Protein AF-A0A4Q5LKM4-F1 (afdb_monomer_lite)

Foldseek 3Di:
DDDDDDDDPDPVSVVVVVVVCVVVVHDDDDDDPDVVVVVVVVVVVVPPDDQDADPVCRCVSVVND

Secondary structure (DSSP, 8-state):
--------SSHHHHHHHHHHHHHTT------PPPHHHHHHHHHHHHH-------TT-HHHHTT--

Sequence (65 aa):
MTTLIMHPQNKEQLTALKAVAKALKVSVETSPYDPEFVAIVKKASKSGNYTEVDPKDVWGSLNLK

InterPro domains:
  IPR020271 Uncharacterised protein family, MJ1172 [PF10884] (1-59)

Organism: NCBI:txid2492395

Structure (mmCIF, N/CA/C/O backbone):
data_AF-A0A4Q5LKM4-F1
#
_entry.id   AF-A0A4Q5LKM4-F1
#
loop_
_atom_site.group_PDB
_atom_site.id
_atom_site.type_symbol
_atom_site.label_atom_id
_atom_site.label_alt_id
_atom_site.label_comp_id
_atom_site.label_asym_id
_atom_site.label_entity_id
_atom_site.label_seq_id
_atom_site.pdbx_PDB_ins_code
_atom_site.Cartn_x
_atom_site.Cartn_y
_atom_site.Cartn_z
_atom_site.occupancy
_atom_site.B_iso_or_equiv
_atom_site.auth_seq_id
_atom_site.auth_comp_id
_atom_site.auth_asym_id
_atom_site.auth_atom_id
_atom_site.pdbx_PDB_model_num
ATOM 1 N N . MET A 1 1 ? -20.626 -9.580 -13.592 1.00 67.12 1 MET A N 1
ATOM 2 C CA . MET A 1 1 ? -20.500 -9.051 -12.216 1.00 67.12 1 MET A CA 1
ATOM 3 C C . MET A 1 1 ? -19.328 -8.090 -12.208 1.00 67.12 1 MET A C 1
ATOM 5 O O . MET A 1 1 ? -18.345 -8.382 -12.877 1.00 67.12 1 MET A O 1
ATOM 9 N N . THR A 1 2 ? -19.452 -6.951 -11.534 1.00 80.81 2 THR A N 1
ATOM 10 C CA . THR A 1 2 ? -18.451 -5.874 -11.568 1.00 80.81 2 THR A CA 1
ATOM 11 C C . THR A 1 2 ? -17.774 -5.773 -10.208 1.00 80.81 2 THR A C 1
ATOM 13 O O . THR A 1 2 ? -18.460 -5.788 -9.188 1.00 80.81 2 THR A O 1
ATOM 16 N N . THR A 1 3 ? -16.447 -5.664 -10.193 1.00 84.62 3 THR A N 1
ATOM 17 C CA . THR A 1 3 ? -15.658 -5.501 -8.965 1.00 84.62 3 THR A CA 1
ATOM 18 C C . THR A 1 3 ? -15.374 -4.024 -8.731 1.00 84.62 3 THR A C 1
ATOM 20 O O . THR A 1 3 ? -14.839 -3.348 -9.607 1.00 84.62 3 THR A O 1
ATOM 23 N N . LEU A 1 4 ? -15.714 -3.523 -7.543 1.00 84.12 4 LEU A N 1
ATOM 24 C CA . LEU A 1 4 ? -15.356 -2.176 -7.102 1.00 84.12 4 LEU A CA 1
ATOM 25 C C . LEU A 1 4 ? -14.090 -2.248 -6.239 1.00 84.12 4 LEU A C 1
ATOM 27 O O . LEU A 1 4 ? -14.105 -2.873 -5.182 1.00 84.12 4 LEU A O 1
ATOM 31 N N . ILE A 1 5 ? -13.010 -1.596 -6.676 1.00 87.19 5 ILE A N 1
ATOM 32 C CA . ILE A 1 5 ? -11.739 -1.518 -5.938 1.00 87.19 5 ILE A CA 1
ATOM 33 C C . ILE A 1 5 ? -11.601 -0.113 -5.345 1.00 87.19 5 ILE A C 1
ATOM 35 O O . ILE A 1 5 ? -11.680 0.880 -6.066 1.00 87.19 5 ILE A O 1
ATOM 39 N N . MET A 1 6 ? -11.392 -0.027 -4.030 1.00 87.06 6 MET A N 1
ATOM 40 C CA . MET A 1 6 ? -11.287 1.236 -3.292 1.00 87.06 6 MET A CA 1
ATOM 41 C C . MET A 1 6 ? -9.890 1.376 -2.680 1.00 87.06 6 MET A C 1
ATOM 43 O O . MET A 1 6 ? -9.420 0.463 -2.005 1.00 87.06 6 MET A O 1
ATOM 47 N N . HIS A 1 7 ? -9.246 2.528 -2.879 1.00 88.44 7 HIS A N 1
ATOM 48 C CA . HIS A 1 7 ? -7.887 2.814 -2.403 1.00 88.44 7 HIS A CA 1
ATOM 49 C C . HIS A 1 7 ? -7.915 3.913 -1.323 1.00 88.44 7 HIS A C 1
ATOM 51 O O . HIS A 1 7 ? -7.738 5.088 -1.651 1.00 88.44 7 HIS A O 1
ATOM 57 N N . PRO A 1 8 ? -8.177 3.584 -0.043 1.00 89.69 8 PRO A N 1
ATOM 58 C CA . PRO A 1 8 ? -8.189 4.583 1.023 1.00 89.69 8 PRO A CA 1
ATOM 59 C C . PRO A 1 8 ? -6.799 5.210 1.201 1.00 89.69 8 PRO A C 1
ATOM 61 O O . PRO A 1 8 ? -5.798 4.502 1.295 1.00 89.69 8 PRO A O 1
ATOM 64 N N . GLN A 1 9 ? -6.737 6.539 1.289 1.00 92.06 9 GLN A N 1
ATOM 65 C CA . GLN A 1 9 ? -5.477 7.286 1.417 1.00 92.06 9 GLN A CA 1
ATOM 66 C C . GLN A 1 9 ? -4.984 7.395 2.866 1.00 92.06 9 GLN A C 1
ATOM 68 O O . GLN A 1 9 ? -3.827 7.733 3.108 1.00 92.06 9 GLN A O 1
ATOM 73 N N . ASN A 1 10 ? -5.853 7.135 3.846 1.00 92.88 10 ASN A N 1
ATOM 74 C CA . ASN A 1 10 ? -5.525 7.233 5.265 1.00 92.88 10 ASN A CA 1
ATOM 75 C C . ASN A 1 10 ? -6.307 6.214 6.114 1.00 92.88 10 ASN A C 1
ATOM 77 O O . ASN A 1 10 ? -7.211 5.517 5.642 1.00 92.88 10 ASN A O 1
ATOM 81 N N . LYS A 1 11 ? -5.936 6.120 7.397 1.00 90.75 11 LYS A N 1
ATOM 82 C CA . LYS A 1 11 ? -6.527 5.167 8.350 1.00 90.75 11 LYS A CA 1
ATOM 83 C C . LYS A 1 11 ? -8.008 5.442 8.631 1.00 90.75 11 LYS A C 1
ATOM 85 O O . LYS A 1 11 ? -8.761 4.493 8.848 1.00 90.75 11 LYS A O 1
ATOM 90 N N . GLU A 1 12 ? -8.433 6.703 8.612 1.00 94.12 12 GLU A N 1
ATOM 91 C CA . GLU A 1 12 ? -9.830 7.086 8.847 1.00 94.12 12 GLU A CA 1
ATOM 92 C C . GLU A 1 12 ? -10.739 6.593 7.716 1.00 94.12 12 GLU A C 1
ATOM 94 O O . GLU A 1 12 ? -11.734 5.917 7.976 1.00 94.12 12 GLU A O 1
ATOM 99 N N . GLN A 1 13 ? -10.343 6.811 6.458 1.00 94.06 13 GLN A N 1
ATOM 100 C CA . GLN A 1 13 ? -11.059 6.302 5.285 1.00 94.06 13 GLN A CA 1
ATOM 101 C C . GLN A 1 13 ? -11.138 4.772 5.289 1.00 94.06 13 GLN A C 1
ATOM 103 O O . GLN A 1 13 ? -12.207 4.209 5.053 1.00 94.06 13 GLN A O 1
ATOM 108 N N . LEU A 1 14 ? -10.036 4.082 5.611 1.00 91.69 14 LEU A N 1
ATOM 109 C CA . LEU A 1 14 ? -10.033 2.619 5.723 1.00 91.69 14 LEU A CA 1
ATOM 110 C C . LEU A 1 14 ? -11.032 2.133 6.785 1.00 91.69 14 LEU A C 1
ATOM 112 O O . LEU A 1 14 ? -11.720 1.132 6.585 1.00 91.69 14 LEU A O 1
ATOM 116 N N . THR A 1 15 ? -11.117 2.843 7.908 1.00 93.12 15 THR A N 1
ATOM 117 C CA . THR A 1 15 ? -12.028 2.505 9.009 1.00 93.12 15 THR A CA 1
ATOM 118 C C . THR A 1 15 ? -13.486 2.695 8.594 1.00 93.12 15 THR A C 1
ATOM 120 O O . THR A 1 15 ? -14.306 1.803 8.821 1.00 93.12 15 THR A O 1
ATOM 123 N N . ALA A 1 16 ? -13.798 3.798 7.909 1.00 94.38 16 ALA A N 1
ATOM 124 C CA . ALA A 1 16 ? -15.129 4.060 7.367 1.00 94.38 16 ALA A CA 1
ATOM 125 C C . ALA A 1 16 ? -15.553 2.992 6.340 1.00 94.38 16 ALA A C 1
ATOM 127 O O . ALA A 1 16 ? -16.652 2.444 6.435 1.00 94.38 16 ALA A O 1
ATOM 128 N N . LEU A 1 17 ? -14.664 2.621 5.412 1.00 92.31 17 LEU A N 1
ATOM 129 C CA . LEU A 1 17 ? -14.939 1.582 4.412 1.00 92.31 17 LEU A CA 1
ATOM 130 C C . LEU A 1 17 ? -15.201 0.213 5.049 1.00 92.31 17 LEU A C 1
ATOM 132 O O . LEU A 1 17 ? -16.138 -0.480 4.652 1.00 92.31 17 LEU A O 1
ATOM 136 N N . LYS A 1 18 ? -14.427 -0.163 6.074 1.00 90.12 18 LYS A N 1
ATOM 137 C CA . LYS A 1 18 ? -14.658 -1.405 6.829 1.00 90.12 18 LYS A CA 1
ATOM 138 C C . LYS A 1 18 ? -16.019 -1.408 7.527 1.00 90.12 18 LYS A C 1
ATOM 140 O O . LYS A 1 18 ? -16.681 -2.445 7.548 1.00 90.12 18 LYS A O 1
ATOM 145 N N . ALA A 1 19 ? -16.452 -0.272 8.075 1.00 93.94 19 ALA A N 1
ATOM 146 C CA . ALA A 1 19 ? -17.759 -0.149 8.718 1.00 93.94 19 ALA A CA 1
ATOM 147 C C . ALA A 1 19 ? -18.909 -0.324 7.711 1.00 93.94 19 ALA A C 1
ATOM 149 O O . ALA A 1 19 ? -19.837 -1.092 7.973 1.00 93.94 19 ALA A O 1
ATOM 150 N N . VAL A 1 20 ? -18.812 0.312 6.538 1.00 93.75 20 VAL A N 1
ATOM 151 C CA . VAL A 1 20 ? -19.796 0.163 5.452 1.00 93.75 20 VAL A CA 1
ATOM 152 C C . VAL A 1 20 ? -19.837 -1.281 4.948 1.00 93.75 20 VAL A C 1
ATOM 154 O O . VAL A 1 20 ? -20.912 -1.873 4.878 1.00 93.75 20 VAL A O 1
ATOM 157 N N . ALA A 1 21 ? -18.683 -1.891 4.670 1.00 92.44 21 ALA A N 1
ATOM 158 C CA . ALA A 1 21 ? -18.618 -3.279 4.213 1.00 92.44 21 ALA A CA 1
ATOM 159 C C . ALA A 1 21 ? -19.219 -4.258 5.237 1.00 92.44 21 ALA A C 1
ATOM 161 O O . ALA A 1 21 ? -19.982 -5.150 4.865 1.00 92.44 21 ALA A O 1
ATOM 162 N N . LYS A 1 22 ? -18.962 -4.042 6.536 1.00 91.81 22 LYS A N 1
ATOM 163 C CA . LYS A 1 22 ? -19.564 -4.825 7.624 1.00 91.81 22 LYS A CA 1
ATOM 164 C C . LYS A 1 22 ? -21.087 -4.675 7.666 1.00 91.81 22 LYS A C 1
ATOM 166 O O . LYS A 1 22 ? -21.780 -5.679 7.820 1.00 91.81 22 LYS A O 1
ATOM 171 N N . ALA A 1 23 ? -21.609 -3.456 7.511 1.00 95.69 23 ALA A N 1
ATOM 172 C CA . ALA A 1 23 ? -23.052 -3.205 7.473 1.00 95.69 23 ALA A CA 1
ATOM 173 C C . ALA A 1 23 ? -23.728 -3.916 6.287 1.00 95.69 23 ALA A C 1
ATOM 175 O O . ALA A 1 23 ? -24.824 -4.454 6.427 1.00 95.69 23 ALA A O 1
ATOM 176 N N . LEU A 1 24 ? -23.036 -3.984 5.148 1.00 94.00 24 LEU A N 1
ATOM 177 C CA . LEU A 1 24 ? -23.497 -4.660 3.933 1.00 94.00 24 LEU A CA 1
ATOM 178 C C . LEU A 1 24 ? -23.215 -6.173 3.917 1.00 94.00 24 LEU A C 1
ATOM 180 O O . LEU A 1 24 ? -23.544 -6.837 2.938 1.00 94.00 24 LEU A O 1
ATOM 184 N N . LYS A 1 25 ? -22.614 -6.726 4.981 1.00 91.88 25 LYS A N 1
ATOM 185 C CA . LYS A 1 25 ? -22.176 -8.133 5.072 1.00 91.88 25 LYS A CA 1
ATOM 186 C C . LYS A 1 25 ? -21.255 -8.563 3.919 1.00 91.88 25 LYS A C 1
ATOM 188 O O . LYS A 1 25 ? -21.272 -9.718 3.499 1.00 91.88 25 LYS A O 1
ATOM 193 N N . VAL A 1 26 ? -20.442 -7.639 3.414 1.00 90.19 26 VAL A N 1
ATOM 194 C CA . VAL A 1 26 ? -19.440 -7.900 2.375 1.00 90.19 26 VAL A CA 1
ATOM 195 C C . VAL A 1 26 ? -18.142 -8.364 3.036 1.00 90.19 26 VAL A C 1
ATOM 197 O O . VAL A 1 26 ? -17.696 -7.768 4.018 1.00 90.19 26 VAL A O 1
ATOM 200 N N . SER A 1 27 ? -17.527 -9.422 2.500 1.00 83.94 27 SER A N 1
ATOM 201 C CA . SER A 1 27 ? -16.212 -9.878 2.961 1.00 83.94 27 SER A CA 1
ATOM 202 C C . SER A 1 27 ? -15.141 -8.856 2.583 1.00 83.94 27 SER A C 1
ATOM 204 O O . SER A 1 27 ? -15.093 -8.400 1.441 1.00 83.94 27 SER A O 1
ATOM 206 N N . VAL A 1 28 ? -14.288 -8.490 3.540 1.00 83.50 28 VAL A N 1
ATOM 207 C CA . VAL A 1 28 ? -13.172 -7.563 3.319 1.00 83.50 28 VAL A CA 1
ATOM 208 C C . VAL A 1 28 ? -11.873 -8.321 3.502 1.00 83.50 28 VAL A C 1
ATOM 210 O O . VAL A 1 28 ? -11.565 -8.776 4.602 1.00 83.50 28 VAL A O 1
ATOM 213 N N . GLU A 1 29 ? -11.082 -8.390 2.441 1.00 80.44 29 GLU A N 1
ATOM 214 C CA . GLU A 1 29 ? -9.729 -8.923 2.504 1.00 80.44 29 GLU A CA 1
ATOM 215 C C . GLU A 1 29 ? -8.754 -7.782 2.792 1.00 80.44 29 GLU A C 1
ATOM 217 O O . GLU A 1 29 ? -8.647 -6.814 2.040 1.00 80.44 29 GLU A O 1
ATOM 222 N N . THR A 1 30 ? -8.042 -7.876 3.915 1.00 74.69 30 THR A N 1
ATOM 223 C CA . THR A 1 30 ? -6.904 -7.001 4.201 1.00 74.69 30 THR A CA 1
ATOM 224 C C . THR A 1 30 ? -5.671 -7.859 4.381 1.00 74.69 30 THR A C 1
ATOM 226 O O . THR A 1 30 ? -5.490 -8.449 5.444 1.00 74.69 30 THR A O 1
ATOM 229 N N . SER A 1 31 ? -4.832 -7.915 3.351 1.00 73.25 31 SER A N 1
ATOM 230 C CA . SER A 1 31 ? -3.534 -8.576 3.418 1.00 73.25 31 SER A CA 1
ATOM 231 C C . SER A 1 31 ? -2.444 -7.514 3.292 1.00 73.25 31 SER A C 1
ATOM 233 O O . SER A 1 31 ? -2.403 -6.820 2.270 1.00 73.25 31 SER A O 1
ATOM 235 N N . PRO A 1 32 ? -1.600 -7.298 4.318 1.00 77.44 32 PRO A N 1
ATOM 236 C CA . PRO A 1 32 ? -0.384 -6.532 4.104 1.00 77.44 32 PRO A CA 1
ATOM 237 C C . PRO A 1 32 ? 0.484 -7.280 3.086 1.00 77.44 32 PRO A C 1
ATOM 239 O O . PRO A 1 32 ? 0.559 -8.506 3.114 1.00 77.44 32 PRO A O 1
ATOM 242 N N . TYR A 1 33 ? 1.149 -6.549 2.191 1.00 84.44 33 TYR A N 1
ATOM 243 C CA . TYR A 1 33 ? 2.187 -7.162 1.366 1.00 84.44 33 TYR A CA 1
ATOM 244 C C . TYR A 1 33 ? 3.257 -7.768 2.268 1.00 84.44 33 TYR A C 1
ATOM 246 O O . TYR A 1 33 ? 3.595 -7.193 3.308 1.00 84.44 33 TYR A O 1
ATOM 254 N N . ASP A 1 34 ? 3.795 -8.906 1.843 1.00 90.2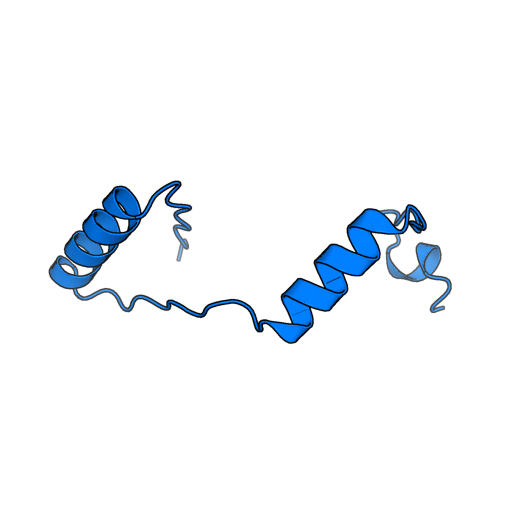5 34 ASP A N 1
ATOM 255 C CA . ASP A 1 34 ? 4.900 -9.547 2.532 1.00 90.25 34 ASP A CA 1
ATOM 256 C C . ASP A 1 34 ? 6.063 -8.544 2.721 1.00 90.25 34 ASP A C 1
ATOM 258 O O . ASP A 1 34 ? 6.454 -7.851 1.770 1.00 90.25 34 ASP A O 1
ATOM 262 N N . PRO A 1 35 ? 6.588 -8.384 3.948 1.00 91.50 35 PRO A N 1
ATOM 263 C CA . PRO A 1 35 ? 7.602 -7.377 4.224 1.00 91.50 35 PRO A CA 1
ATOM 264 C C . PRO A 1 35 ? 8.918 -7.634 3.480 1.00 91.50 35 PRO A C 1
ATOM 266 O O . PRO A 1 35 ? 9.586 -6.659 3.116 1.00 91.50 35 PRO A O 1
ATOM 269 N N . GLU A 1 36 ? 9.286 -8.892 3.212 1.00 92.81 36 GLU A N 1
ATOM 270 C CA . GLU A 1 36 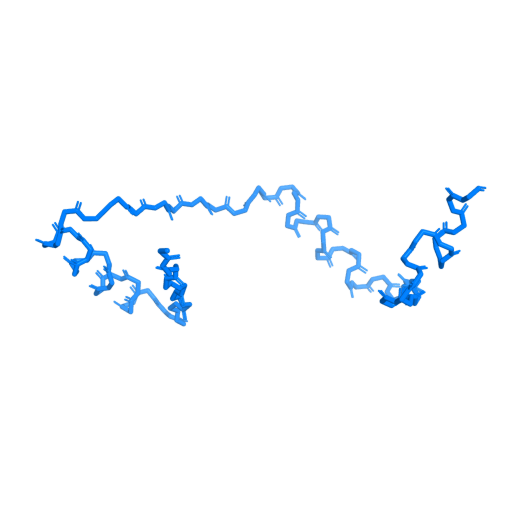? 10.483 -9.218 2.429 1.00 92.81 36 GLU A CA 1
ATOM 271 C C . GLU A 1 36 ? 10.289 -8.825 0.964 1.00 92.81 36 GLU A C 1
ATOM 273 O O . GLU A 1 36 ? 11.151 -8.160 0.381 1.00 92.81 36 GLU A O 1
ATOM 278 N N . PHE A 1 37 ? 9.116 -9.112 0.396 1.00 91.62 37 PHE A N 1
ATOM 279 C CA . PHE A 1 37 ? 8.736 -8.647 -0.938 1.00 91.62 37 PHE A CA 1
ATOM 280 C C . PHE A 1 37 ? 8.829 -7.118 -1.050 1.00 91.62 37 PHE A C 1
ATOM 282 O O . PHE A 1 37 ? 9.468 -6.589 -1.965 1.00 91.62 37 PHE A O 1
ATOM 289 N N . VAL A 1 38 ? 8.263 -6.383 -0.086 1.00 92.75 38 VAL A N 1
ATOM 290 C CA . VAL A 1 38 ? 8.327 -4.911 -0.073 1.00 92.75 38 VAL A CA 1
ATOM 291 C C . VAL A 1 38 ? 9.774 -4.416 0.021 1.00 92.75 38 VAL A C 1
ATOM 293 O O . VAL A 1 38 ? 10.126 -3.419 -0.619 1.00 92.75 38 VAL A O 1
ATOM 296 N N . ALA A 1 39 ? 10.626 -5.088 0.798 1.00 94.00 39 ALA A N 1
ATOM 297 C CA . ALA A 1 39 ? 12.039 -4.741 0.910 1.00 94.00 39 ALA A CA 1
ATOM 298 C C . ALA A 1 39 ? 12.790 -4.948 -0.417 1.00 94.00 39 ALA A C 1
ATOM 300 O O . ALA A 1 39 ? 13.543 -4.057 -0.828 1.00 94.00 39 ALA A O 1
ATOM 301 N N . ILE A 1 40 ? 12.541 -6.061 -1.117 1.00 92.8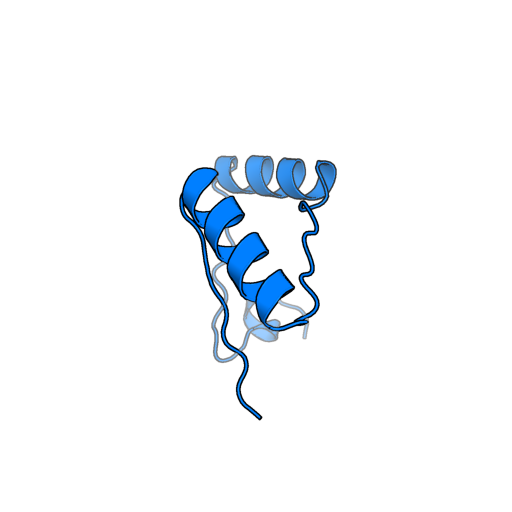8 40 ILE A N 1
ATOM 302 C CA . ILE A 1 40 ? 13.118 -6.351 -2.440 1.00 92.88 40 ILE A CA 1
ATOM 303 C C . ILE A 1 40 ? 12.724 -5.262 -3.444 1.00 92.88 40 ILE A C 1
ATOM 305 O O . ILE A 1 40 ? 13.598 -4.678 -4.090 1.00 92.88 40 ILE A O 1
ATOM 309 N N . VAL A 1 41 ? 11.434 -4.920 -3.525 1.00 90.69 41 VAL A N 1
ATOM 310 C CA . VAL A 1 41 ? 10.931 -3.891 -4.451 1.00 90.69 41 VAL A CA 1
ATOM 311 C C . VAL A 1 41 ? 11.542 -2.520 -4.146 1.00 90.69 41 VAL A C 1
ATOM 313 O O . VAL A 1 41 ? 12.021 -1.834 -5.051 1.00 90.69 41 VAL A O 1
ATOM 316 N N . LYS A 1 42 ? 11.601 -2.123 -2.867 1.00 91.62 42 LYS A N 1
ATOM 317 C CA . LYS A 1 42 ? 12.224 -0.850 -2.459 1.00 91.62 42 LYS A CA 1
ATOM 318 C C . LYS A 1 42 ? 13.713 -0.796 -2.793 1.00 91.62 42 LYS A C 1
ATOM 320 O O . LYS A 1 42 ? 14.212 0.275 -3.133 1.00 91.62 42 LYS A O 1
ATOM 325 N N . LYS A 1 43 ? 14.428 -1.918 -2.680 1.00 92.00 43 LYS A N 1
ATOM 326 C CA . LYS A 1 43 ? 15.845 -2.010 -3.054 1.00 92.00 43 LYS A CA 1
ATOM 327 C C . LYS A 1 43 ? 16.019 -1.877 -4.569 1.00 92.00 43 LYS A C 1
ATOM 329 O O . LYS A 1 43 ? 16.838 -1.070 -5.002 1.00 92.00 43 L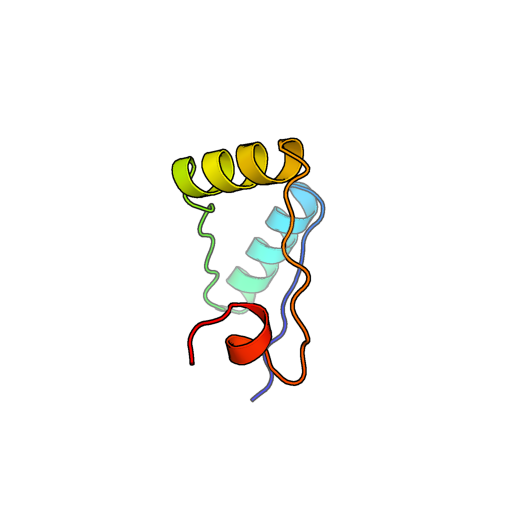YS A O 1
ATOM 334 N N . ALA A 1 44 ? 15.221 -2.598 -5.356 1.00 88.94 44 ALA A N 1
ATOM 335 C CA . ALA A 1 44 ? 15.249 -2.532 -6.817 1.00 88.94 44 ALA A CA 1
ATOM 336 C C . ALA A 1 44 ? 14.944 -1.115 -7.337 1.00 88.94 44 ALA A C 1
ATOM 338 O O . ALA A 1 44 ? 15.710 -0.575 -8.131 1.00 88.94 44 ALA A O 1
ATOM 339 N N . SER A 1 45 ? 13.912 -0.457 -6.795 1.00 86.81 45 SER A N 1
ATOM 340 C CA . SER A 1 45 ? 13.525 0.917 -7.160 1.00 86.81 45 SER A CA 1
ATOM 341 C C . SER A 1 45 ? 14.613 1.970 -6.899 1.00 86.81 45 SER A C 1
ATOM 343 O O . SER A 1 45 ? 14.588 3.035 -7.509 1.00 86.81 45 SER A O 1
ATOM 345 N N . LYS A 1 46 ? 15.564 1.710 -5.997 1.00 90.00 46 LYS A N 1
ATOM 346 C CA . LYS A 1 46 ? 16.702 2.609 -5.745 1.00 90.00 46 LYS A CA 1
ATOM 347 C C . LYS A 1 46 ? 17.919 2.301 -6.617 1.00 90.00 46 LYS A C 1
ATOM 349 O O . LYS A 1 46 ? 18.819 3.128 -6.690 1.00 90.00 46 LYS A O 1
ATOM 354 N N . SER A 1 47 ? 17.972 1.124 -7.242 1.00 87.81 47 SER A N 1
ATOM 355 C CA . SER A 1 47 ? 19.147 0.661 -7.986 1.00 87.81 47 SER A CA 1
ATOM 356 C C . SER A 1 47 ? 19.322 1.359 -9.334 1.00 87.81 47 SER A C 1
ATOM 358 O O . SER A 1 47 ? 20.430 1.342 -9.858 1.00 87.81 47 SER A O 1
ATOM 360 N N . GLY A 1 48 ? 18.256 1.909 -9.925 1.00 80.12 48 GLY A N 1
ATOM 361 C CA . GLY A 1 48 ? 18.320 2.606 -11.216 1.00 80.12 48 GLY A CA 1
ATOM 362 C C . GLY A 1 48 ? 18.481 1.703 -12.448 1.00 80.12 48 GLY A C 1
ATOM 363 O O . GLY A 1 48 ? 18.441 2.202 -13.566 1.00 80.12 48 GLY A O 1
ATOM 364 N N . ASN A 1 49 ? 18.639 0.390 -12.257 1.00 84.38 49 ASN A N 1
ATOM 365 C CA . ASN A 1 49 ? 18.734 -0.592 -13.333 1.00 84.38 49 ASN A CA 1
ATOM 366 C C . ASN A 1 49 ? 17.332 -1.073 -13.708 1.00 84.38 49 ASN A C 1
ATOM 368 O O . ASN A 1 49 ? 16.695 -1.787 -12.930 1.00 84.38 49 ASN A O 1
ATOM 372 N N . TYR A 1 50 ? 16.866 -0.685 -14.892 1.00 84.56 50 TYR A N 1
ATOM 373 C CA . TYR A 1 50 ? 15.547 -1.041 -15.402 1.00 84.56 50 TYR A CA 1
ATOM 374 C C . TYR A 1 50 ? 15.664 -1.653 -16.793 1.00 84.56 50 TYR A C 1
ATOM 376 O O . TYR A 1 50 ? 16.484 -1.228 -17.604 1.00 84.56 50 TYR A O 1
ATOM 384 N N . THR A 1 51 ? 14.813 -2.635 -17.063 1.00 86.00 51 THR A N 1
ATOM 385 C CA . THR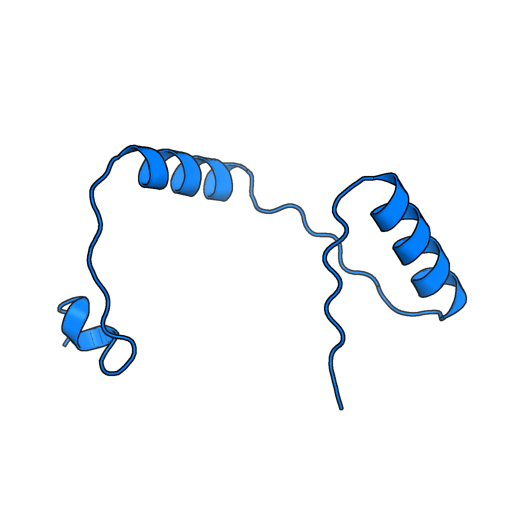 A 1 51 ? 14.594 -3.168 -18.406 1.00 86.00 51 THR A CA 1
ATOM 386 C C . THR A 1 51 ? 13.281 -2.589 -18.906 1.00 86.00 51 THR A C 1
ATOM 388 O O . THR A 1 51 ? 12.253 -2.738 -18.246 1.00 86.00 51 THR A O 1
ATOM 391 N N . GLU A 1 52 ? 13.317 -1.891 -20.038 1.00 88.75 52 GLU A N 1
ATOM 392 C CA . GLU A 1 52 ? 12.097 -1.431 -20.693 1.00 88.75 52 GLU A CA 1
ATOM 393 C C . GLU A 1 52 ? 11.361 -2.640 -21.282 1.00 88.75 52 GLU A C 1
ATOM 395 O O . GLU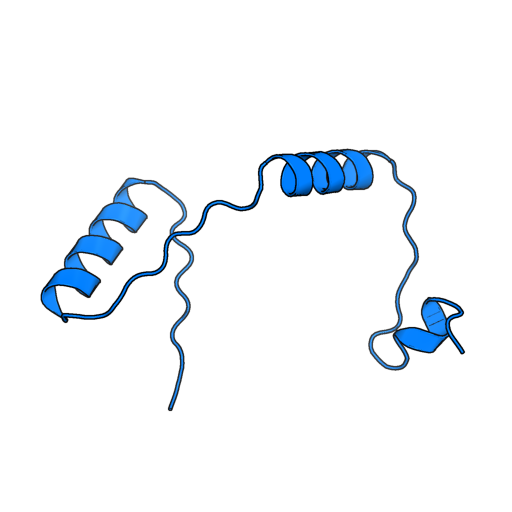 A 1 52 ? 11.961 -3.472 -21.963 1.00 88.75 52 GLU A O 1
ATOM 400 N N . VAL A 1 53 ? 10.071 -2.765 -20.971 1.00 90.81 53 VAL A N 1
ATOM 401 C CA . VAL A 1 53 ? 9.233 -3.883 -21.417 1.00 90.81 53 VAL A CA 1
ATOM 402 C C . VAL A 1 53 ? 8.183 -3.349 -22.376 1.00 90.81 53 VAL A C 1
ATOM 404 O O . VAL A 1 53 ? 7.387 -2.487 -21.998 1.00 90.81 53 VAL A O 1
ATOM 407 N N . ASP A 1 54 ? 8.158 -3.876 -23.599 1.00 91.00 54 ASP A N 1
ATOM 408 C CA . ASP A 1 54 ? 7.128 -3.552 -24.579 1.00 91.00 54 ASP A CA 1
ATOM 409 C C . ASP A 1 54 ? 5.806 -4.236 -24.171 1.00 91.00 54 ASP A C 1
ATOM 411 O O . ASP A 1 54 ? 5.752 -5.467 -24.075 1.00 91.00 54 ASP A O 1
ATOM 415 N N . PRO A 1 55 ? 4.708 -3.485 -23.959 1.00 91.62 55 PRO A N 1
ATOM 416 C CA . PRO A 1 55 ? 3.408 -4.064 -23.621 1.00 91.62 55 PRO A CA 1
ATOM 417 C C . PRO A 1 55 ? 2.839 -5.002 -24.697 1.00 91.62 55 PRO A C 1
ATOM 419 O O . PRO A 1 55 ? 1.980 -5.831 -24.395 1.00 91.62 55 PRO A O 1
ATOM 422 N N . LYS A 1 56 ? 3.272 -4.858 -25.954 1.00 93.88 56 LYS A N 1
ATOM 423 C CA . LYS A 1 56 ? 2.843 -5.670 -27.100 1.00 93.88 56 LYS A CA 1
ATOM 424 C C . LYS A 1 56 ? 3.659 -6.955 -27.250 1.00 93.88 56 LYS A C 1
ATOM 426 O O . LYS A 1 56 ? 3.175 -7.882 -27.895 1.00 93.88 56 LYS A O 1
ATOM 431 N N . ASP A 1 57 ? 4.857 -7.028 -26.664 1.00 92.06 57 ASP A N 1
ATOM 432 C CA . ASP A 1 57 ? 5.720 -8.218 -26.698 1.00 92.06 57 ASP A CA 1
ATOM 433 C C . ASP A 1 57 ? 6.538 -8.382 -25.408 1.00 92.06 57 ASP A C 1
ATOM 435 O O . ASP A 1 57 ? 7.770 -8.361 -25.402 1.00 92.06 57 ASP A O 1
ATOM 439 N N . VAL A 1 58 ? 5.824 -8.596 -24.301 1.00 92.56 58 VAL A N 1
ATOM 440 C CA . VAL A 1 58 ? 6.402 -8.711 -22.952 1.00 92.56 58 VAL A CA 1
ATOM 441 C C . VAL A 1 58 ? 7.529 -9.749 -22.886 1.00 92.56 58 VAL A C 1
ATOM 443 O O . VAL A 1 58 ? 8.572 -9.497 -22.288 1.00 92.56 58 VAL A O 1
ATOM 446 N N . TRP A 1 59 ? 7.354 -10.914 -23.517 1.00 91.62 59 TRP A N 1
ATOM 447 C CA . TRP A 1 59 ? 8.350 -11.992 -23.465 1.00 91.62 59 TRP A CA 1
ATOM 448 C C . TRP A 1 59 ? 9.547 -11.763 -24.385 1.00 91.62 59 TRP A C 1
ATOM 450 O O . TRP A 1 59 ? 10.659 -12.165 -24.038 1.00 91.62 59 TRP A O 1
ATOM 460 N N . GLY A 1 60 ? 9.350 -11.084 -25.519 1.00 90.06 60 GLY A N 1
ATOM 461 C CA . GLY A 1 60 ? 10.446 -10.665 -26.390 1.00 90.06 60 GLY A CA 1
ATOM 462 C C . GLY A 1 60 ? 11.357 -9.638 -25.721 1.00 90.06 60 GLY A C 1
ATOM 463 O O . GLY A 1 60 ? 12.574 -9.807 -25.745 1.00 90.06 60 GLY A O 1
ATOM 464 N N . SER A 1 61 ? 10.789 -8.634 -25.044 1.00 89.94 61 SER A N 1
ATOM 465 C CA . SER A 1 61 ? 11.570 -7.606 -24.333 1.00 89.94 61 SER A CA 1
ATOM 466 C C . SER A 1 61 ? 12.404 -8.153 -23.173 1.00 89.94 61 SER A C 1
ATOM 468 O O . SER A 1 61 ? 13.394 -7.542 -22.781 1.00 89.94 61 SER A O 1
ATOM 470 N N . LEU A 1 62 ? 12.016 -9.309 -22.631 1.00 90.62 62 LEU A N 1
ATOM 471 C CA . LEU A 1 62 ? 12.732 -9.991 -21.553 1.00 90.62 62 LEU A CA 1
ATOM 472 C C . LEU A 1 62 ? 13.694 -11.076 -22.060 1.00 90.62 62 LEU A C 1
ATOM 474 O O . LEU A 1 62 ? 14.352 -11.724 -21.248 1.00 90.62 62 LEU A O 1
ATOM 478 N N . ASN A 1 63 ? 13.795 -11.269 -23.381 1.00 86.50 63 ASN A N 1
ATOM 479 C CA . ASN A 1 63 ? 14.645 -12.275 -24.019 1.00 86.50 63 ASN A CA 1
ATOM 480 C C . ASN A 1 63 ? 14.359 -13.712 -23.520 1.00 86.50 63 ASN A C 1
ATOM 482 O O . ASN A 1 63 ? 15.278 -14.501 -23.302 1.00 86.50 63 ASN A O 1
ATOM 486 N N . LEU A 1 64 ? 13.072 -14.031 -23.320 1.00 88.44 64 LEU A N 1
ATOM 487 C CA . LEU A 1 64 ? 12.574 -15.318 -22.804 1.00 88.44 64 LEU A CA 1
ATOM 488 C C . LEU A 1 64 ? 11.949 -16.207 -23.901 1.00 88.44 64 LEU A C 1
ATOM 490 O O . LEU A 1 64 ? 11.086 -17.033 -23.604 1.00 88.44 64 LEU A O 1
ATOM 494 N N . LYS A 1 65 ? 12.339 -15.999 -25.165 1.00 71.50 65 LYS A N 1
ATOM 495 C CA . LYS A 1 65 ? 11.893 -16.782 -26.329 1.00 71.50 65 LYS A CA 1
ATOM 496 C C . LYS A 1 65 ? 12.905 -17.856 -26.706 1.00 71.50 65 LYS A C 1
ATOM 498 O O . LYS A 1 65 ? 14.116 -17.605 -26.523 1.00 71.50 65 LYS A O 1
#

Radius of gyration: 18.47 Å; chains: 1; bounding box: 43×24×36 Å

pLDDT: mean 88.52, std 5.86, range [67.12, 95.69]